Protein AF-A0A7X1IN08-F1 (afdb_monomer)

Solvent-accessible surface area (backbone atoms only — not comparable to full-atom values): 3768 Å² total; per-residue (Å²): 131,88,81,76,54,75,70,60,56,58,54,47,54,51,49,51,46,34,70,78,52,35,74,46,74,47,76,46,96,90,69,49,76,42,49,26,41,42,44,80,58,88,97,44,76,44,76,42,77,54,61,96,85,63,81,75,85,130

Foldseek 3Di:
DDPPDPVNVVQVVVQVVCVVPQWDWDQDPVRDIFIWGWDDDPSDIDTHTDDPPPDDDD

Sequence (58 aa):
MAETEPGHAESEELRQLVRDDPWFTLRTADGSSVAVEVEPSGDVLKLREVVDGAGAPR

Radius of gyration: 14.2 Å; Cα contacts (8 Å, |Δi|>4): 61; chains: 1; bounding box: 26×31×40 Å

pLDDT: mean 77.47, std 16.39, range [41.19, 92.88]

Nearest PDB structures (foldseek):
  2kr7-assembly1_A  TM=5.995E-01  e=1.483E+00  Helicobacter pylori
  1px2-assembly1_A-2  TM=5.155E-01  e=1.916E+00  Rattus norvegicus
  3bx8-assembly3_C  TM=4.915E-01  e=1.581E+00  unclassified
  1px2-assembly1_B-2  TM=4.483E-01  e=1.797E+00  Rattus norvegicus
  5n47-assembly3_E  TM=3.891E-01  e=2.323E+00  Homo sapiens

Mean predicted aligned error: 9.56 Å

Structure (mmCIF, N/CA/C/O backbone):
data_AF-A0A7X1IN08-F1
#
_entry.id   AF-A0A7X1IN08-F1
#
loop_
_atom_site.group_PDB
_atom_site.id
_atom_site.type_symbol
_atom_site.label_atom_id
_atom_site.label_alt_id
_atom_site.label_comp_id
_atom_site.label_asym_id
_atom_site.label_entity_id
_atom_site.label_seq_id
_atom_site.pdbx_PDB_ins_code
_atom_site.Cartn_x
_atom_site.Cartn_y
_atom_site.Cartn_z
_atom_site.occupancy
_atom_site.B_iso_or_equiv
_atom_site.auth_seq_id
_atom_site.auth_comp_id
_atom_site.auth_asym_id
_atom_site.auth_atom_id
_atom_site.pdbx_PDB_model_num
ATOM 1 N N . MET A 1 1 ? -6.658 18.397 29.119 1.00 41.19 1 MET A N 1
ATOM 2 C CA . MET A 1 1 ? -6.535 18.784 27.700 1.00 41.19 1 MET A CA 1
ATOM 3 C C . MET A 1 1 ? -5.621 17.733 27.104 1.00 41.19 1 MET A C 1
ATOM 5 O O . MET A 1 1 ? -4.508 17.628 27.595 1.00 41.19 1 MET A O 1
ATOM 9 N N . ALA A 1 2 ? -6.120 16.851 26.237 1.00 46.81 2 ALA A N 1
ATOM 10 C CA . ALA A 1 2 ? -5.276 15.824 25.631 1.00 46.81 2 ALA A CA 1
ATOM 11 C C . ALA A 1 2 ? -4.372 16.512 24.603 1.00 46.81 2 ALA A C 1
ATOM 13 O O . ALA A 1 2 ? -4.868 17.132 23.666 1.00 46.81 2 ALA A O 1
ATOM 14 N N . GLU A 1 3 ? -3.068 16.487 24.848 1.00 44.44 3 GLU A N 1
ATOM 15 C CA . GLU A 1 3 ? -2.050 16.959 23.918 1.00 44.44 3 GLU A CA 1
ATOM 16 C C . GLU A 1 3 ? -1.907 15.879 22.843 1.00 44.44 3 GLU A C 1
ATOM 18 O O . GLU A 1 3 ? -1.241 14.869 23.051 1.00 44.44 3 GLU A O 1
ATOM 23 N N . THR A 1 4 ? -2.620 16.024 21.726 1.00 51.50 4 THR A N 1
ATOM 24 C CA . THR A 1 4 ? -2.452 15.128 20.580 1.00 51.50 4 THR A CA 1
ATOM 25 C C . THR A 1 4 ? -1.099 15.443 19.955 1.00 51.50 4 THR A C 1
ATOM 27 O O . THR A 1 4 ? -0.925 16.489 19.329 1.00 51.50 4 THR A O 1
ATOM 30 N N . GLU A 1 5 ? -0.113 14.579 20.184 1.00 56.06 5 GLU A N 1
ATOM 31 C CA . GLU A 1 5 ? 1.195 14.685 19.545 1.00 56.06 5 GLU A CA 1
ATOM 32 C C . GLU A 1 5 ? 1.001 14.719 18.015 1.00 56.06 5 GLU A C 1
ATOM 34 O O . GLU A 1 5 ? 0.267 13.879 17.485 1.00 56.06 5 GLU A O 1
ATOM 39 N N . PRO A 1 6 ? 1.6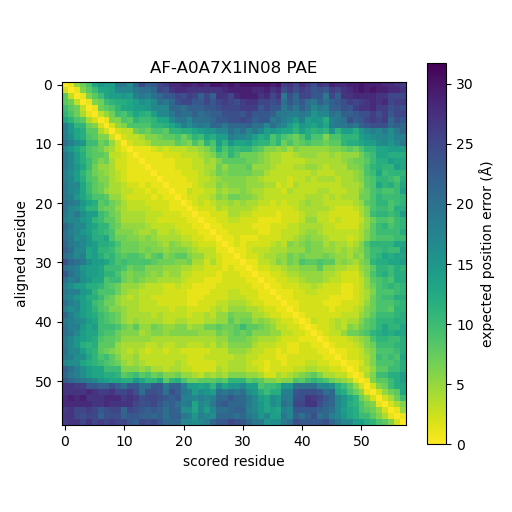15 15.667 17.282 1.00 54.72 6 PRO A N 1
ATOM 40 C CA . PRO A 1 6 ? 1.315 15.897 15.865 1.00 54.72 6 PRO A CA 1
ATOM 41 C C . PRO A 1 6 ? 1.518 14.649 14.988 1.00 54.72 6 PRO A C 1
ATOM 43 O O . PRO A 1 6 ? 0.715 14.396 14.096 1.00 54.72 6 PRO A O 1
ATOM 46 N N . GLY A 1 7 ? 2.485 13.787 15.322 1.00 56.00 7 GLY A N 1
ATOM 47 C CA . GLY A 1 7 ? 2.712 12.532 14.595 1.00 56.00 7 GLY A CA 1
ATOM 48 C C . GLY A 1 7 ? 1.651 11.444 14.822 1.00 56.00 7 GLY A C 1
ATOM 49 O O . GLY A 1 7 ? 1.559 10.504 14.029 1.00 56.00 7 GLY A O 1
ATOM 50 N N . HIS A 1 8 ? 0.839 11.547 15.879 1.00 55.59 8 HIS A N 1
ATOM 51 C CA . HIS A 1 8 ? -0.173 10.539 16.198 1.00 55.59 8 HIS A CA 1
ATOM 52 C C . HIS A 1 8 ? -1.435 10.699 15.335 1.00 55.59 8 HIS A C 1
ATOM 54 O O . HIS A 1 8 ? -2.027 9.694 14.941 1.00 55.59 8 HIS A O 1
ATOM 60 N N . ALA A 1 9 ? -1.806 11.940 15.000 1.00 60.69 9 ALA A N 1
ATOM 61 C CA . ALA A 1 9 ? -2.954 12.242 14.144 1.00 60.69 9 ALA A CA 1
ATOM 62 C C . ALA A 1 9 ? -2.682 11.874 12.675 1.00 60.69 9 ALA A C 1
ATOM 64 O O . ALA A 1 9 ? -3.461 11.134 12.078 1.00 60.69 9 ALA A O 1
ATOM 65 N N . GLU A 1 10 ? -1.521 12.271 12.139 1.00 64.38 10 GLU A N 1
ATOM 66 C CA . GLU A 1 10 ? -1.116 11.956 10.758 1.00 64.38 10 GLU A CA 1
ATOM 67 C C . GLU A 1 10 ? -1.038 10.436 10.520 1.00 64.38 10 GLU A C 1
ATOM 69 O O . GLU A 1 10 ? -1.437 9.923 9.472 1.00 64.38 10 GLU A O 1
ATOM 74 N N . SER A 1 11 ? -0.580 9.686 11.529 1.00 73.31 11 SER A N 1
ATOM 75 C CA . SER A 1 11 ? -0.533 8.220 11.486 1.00 73.31 11 SER A CA 1
ATOM 76 C C . SER A 1 11 ? -1.925 7.581 11.473 1.00 73.31 11 SER A C 1
ATOM 78 O O . SER A 1 11 ? -2.105 6.516 10.882 1.00 73.31 11 SER A O 1
ATOM 80 N N . GLU A 1 12 ? -2.914 8.194 12.123 1.00 78.50 12 GLU A N 1
ATOM 81 C CA . GLU A 1 12 ? -4.286 7.685 12.175 1.00 78.50 12 GLU A CA 1
ATOM 82 C C . GLU A 1 12 ? -5.048 7.968 10.875 1.00 78.50 12 GLU A C 1
ATOM 84 O O . GLU A 1 12 ? -5.726 7.078 10.361 1.00 78.50 12 GLU A O 1
ATOM 89 N N . GLU A 1 13 ? -4.849 9.145 10.279 1.00 82.88 13 GLU A N 1
ATOM 90 C CA . GLU A 1 13 ? -5.392 9.495 8.960 1.00 82.88 13 GLU A CA 1
ATOM 91 C C . GLU A 1 13 ? -4.871 8.556 7.865 1.00 82.88 13 GLU A C 1
ATOM 93 O O . GLU A 1 13 ? -5.651 8.039 7.064 1.00 82.88 13 GLU A O 1
ATOM 98 N N . LEU A 1 14 ? -3.568 8.252 7.873 1.00 81.88 14 LEU A N 1
ATOM 99 C CA . LEU A 1 14 ? -2.973 7.283 6.950 1.00 81.88 14 LEU A CA 1
ATOM 100 C C . LEU A 1 14 ? -3.548 5.876 7.146 1.00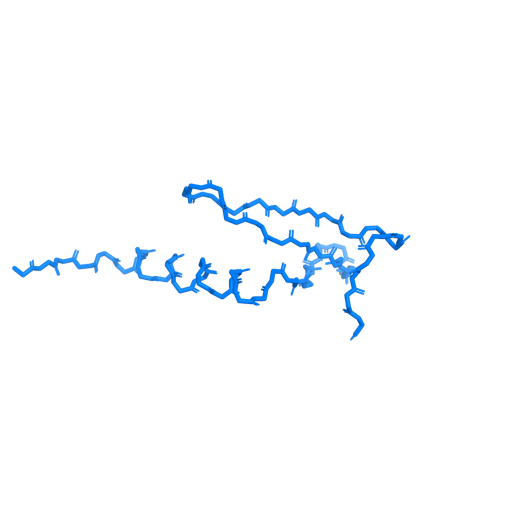 81.88 14 LEU A C 1
ATOM 102 O O . LEU A 1 14 ? -3.858 5.194 6.172 1.00 81.88 14 LEU A O 1
ATOM 106 N N . ARG A 1 15 ? -3.738 5.434 8.396 1.00 82.69 15 ARG A N 1
ATOM 107 C CA . ARG A 1 15 ? -4.373 4.136 8.685 1.00 82.69 15 ARG A CA 1
ATOM 108 C C . ARG A 1 15 ? -5.820 4.099 8.200 1.00 82.69 15 ARG A C 1
ATOM 110 O O . ARG A 1 15 ? -6.255 3.056 7.718 1.00 82.69 15 ARG A O 1
ATOM 117 N N . GLN A 1 16 ? -6.559 5.199 8.337 1.00 85.94 16 GLN A N 1
ATOM 118 C CA . GLN A 1 16 ? -7.936 5.299 7.860 1.00 85.94 16 GLN A CA 1
ATOM 119 C C . GLN A 1 16 ? -7.992 5.259 6.329 1.00 85.94 16 GLN A C 1
ATOM 121 O O . GLN A 1 16 ? -8.796 4.509 5.785 1.00 85.94 16 GLN A O 1
ATOM 126 N N . LEU A 1 17 ? -7.097 5.983 5.651 1.00 86.88 17 LEU A N 1
ATOM 127 C CA . LEU A 1 17 ? -6.979 5.971 4.194 1.00 86.88 17 LEU A CA 1
ATOM 128 C C . LEU A 1 17 ? -6.687 4.562 3.670 1.00 86.88 17 LEU A C 1
ATOM 130 O O . LEU A 1 17 ? -7.398 4.084 2.799 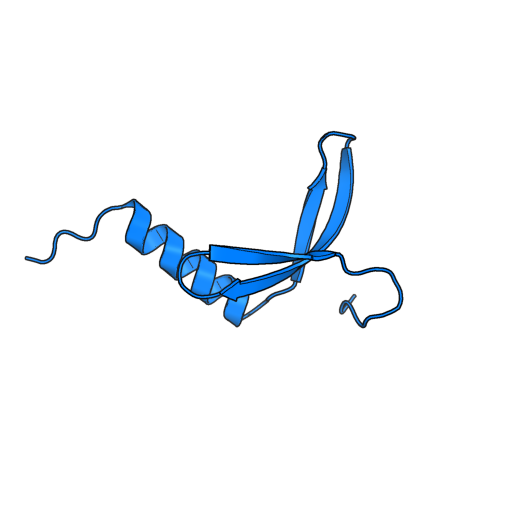1.00 86.88 17 LEU A O 1
ATOM 134 N N . VAL A 1 18 ? -5.702 3.874 4.254 1.00 88.19 18 VAL A N 1
ATOM 135 C CA . VAL A 1 18 ? -5.331 2.501 3.868 1.00 88.19 18 VAL A CA 1
ATOM 136 C C . VAL A 1 18 ? -6.479 1.506 4.094 1.00 88.19 18 VAL A C 1
ATOM 138 O O . VAL A 1 18 ? -6.596 0.522 3.371 1.00 88.19 18 VAL A O 1
ATOM 141 N N . ARG A 1 19 ? -7.334 1.726 5.103 1.00 85.56 19 ARG A N 1
ATOM 142 C CA . ARG A 1 19 ? -8.520 0.881 5.334 1.00 85.56 19 ARG A CA 1
ATOM 143 C C . ARG A 1 19 ? -9.614 1.095 4.290 1.00 85.56 19 ARG A C 1
ATOM 145 O O . ARG A 1 19 ? -10.334 0.142 4.006 1.00 85.56 19 ARG A O 1
ATOM 152 N N . ASP A 1 20 ? -9.765 2.318 3.789 1.00 88.00 20 ASP A N 1
ATOM 153 C CA . ASP A 1 20 ? -10.754 2.667 2.762 1.00 88.00 20 ASP A CA 1
ATOM 154 C C . ASP A 1 20 ? -10.276 2.236 1.367 1.00 88.00 20 ASP A C 1
ATOM 156 O O . ASP A 1 20 ? -11.033 1.629 0.610 1.00 88.00 20 ASP A O 1
ATOM 160 N N . ASP A 1 21 ? -8.998 2.485 1.067 1.00 89.19 21 ASP A N 1
ATOM 161 C CA . ASP A 1 21 ? -8.334 2.114 -0.178 1.00 89.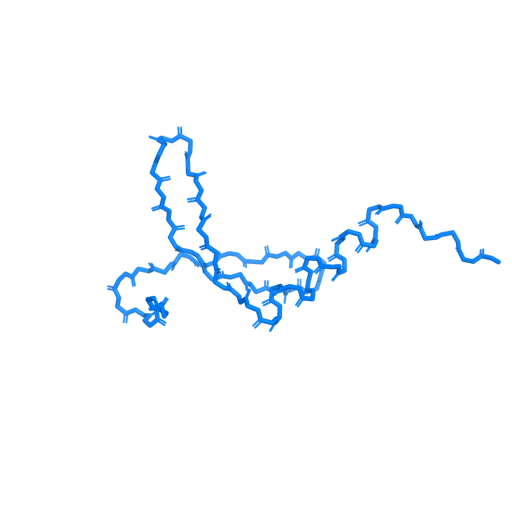19 21 ASP A CA 1
ATOM 162 C C . ASP A 1 21 ? -6.908 1.595 0.100 1.00 89.19 21 ASP A C 1
ATOM 164 O O . ASP A 1 21 ? -5.995 2.381 0.368 1.00 89.19 21 ASP A O 1
ATOM 168 N N . PRO A 1 22 ? -6.683 0.267 0.071 1.00 90.00 22 PRO A N 1
ATOM 169 C CA . PRO A 1 22 ? -5.382 -0.317 0.389 1.00 90.00 22 PRO A CA 1
ATOM 170 C C . PRO A 1 22 ? -4.405 -0.301 -0.795 1.00 90.00 22 PRO A C 1
ATOM 172 O O . PRO A 1 22 ? -3.277 -0.768 -0.646 1.00 90.00 22 PRO A O 1
ATOM 175 N N . TRP A 1 23 ? -4.796 0.192 -1.974 1.00 89.38 23 TRP A N 1
ATOM 176 C CA . TRP A 1 23 ? -4.000 0.086 -3.199 1.00 89.38 23 TRP A CA 1
ATOM 177 C C . TRP A 1 23 ? -3.196 1.358 -3.466 1.00 89.38 23 TRP A C 1
ATOM 179 O O . TRP A 1 23 ? -3.738 2.426 -3.722 1.00 89.38 23 TRP A O 1
ATOM 189 N N . PHE A 1 24 ? -1.869 1.239 -3.471 1.00 88.94 24 PHE A N 1
ATOM 190 C CA . PHE A 1 24 ? -0.961 2.362 -3.687 1.00 88.94 24 PHE A CA 1
ATOM 191 C C . PHE A 1 24 ? 0.052 2.053 -4.785 1.00 88.94 24 PHE A C 1
ATOM 193 O O . PHE A 1 24 ? 0.372 0.905 -5.079 1.00 88.94 24 PHE A O 1
ATOM 200 N N . THR A 1 25 ? 0.605 3.104 -5.385 1.00 91.38 25 THR A N 1
ATOM 201 C CA . THR A 1 25 ? 1.754 2.989 -6.290 1.00 91.38 25 THR A CA 1
ATOM 202 C C . THR A 1 25 ? 2.988 3.560 -5.605 1.00 91.38 25 THR A C 1
ATOM 204 O O . THR A 1 25 ? 3.032 4.748 -5.286 1.00 91.38 25 THR A O 1
ATOM 207 N N . LEU A 1 26 ? 4.008 2.730 -5.392 1.00 90.00 26 LEU A N 1
ATOM 208 C CA . LEU A 1 26 ? 5.314 3.176 -4.919 1.00 90.00 26 LEU A CA 1
ATOM 209 C C . LEU A 1 26 ? 6.195 3.560 -6.095 1.00 90.00 26 LEU A C 1
ATOM 211 O O . LEU A 1 26 ? 6.326 2.807 -7.059 1.00 90.00 26 LEU A O 1
ATOM 215 N N . ARG A 1 27 ? 6.872 4.700 -5.970 1.00 91.94 27 ARG A N 1
ATOM 216 C CA . ARG A 1 27 ? 7.958 5.076 -6.870 1.00 91.94 27 ARG A CA 1
ATOM 217 C C . ARG A 1 27 ? 9.282 4.618 -6.277 1.00 91.94 27 ARG A C 1
ATOM 219 O O . ARG A 1 27 ? 9.665 5.064 -5.197 1.00 91.94 27 ARG A O 1
ATOM 226 N N . THR A 1 28 ? 9.974 3.735 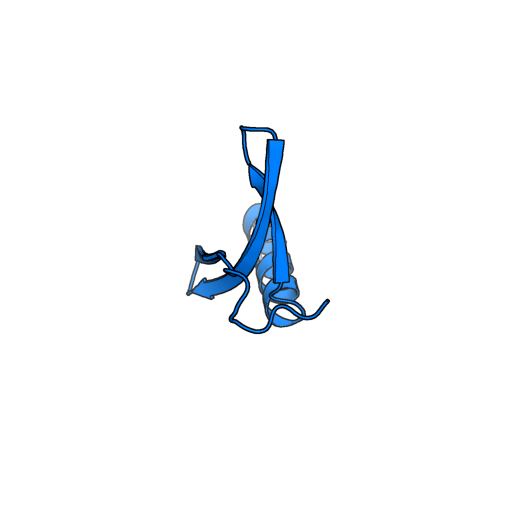-6.979 1.00 88.75 28 THR A N 1
ATOM 227 C CA . THR A 1 28 ? 11.262 3.197 -6.548 1.00 88.75 28 THR A CA 1
ATOM 228 C C . THR A 1 28 ? 12.405 4.143 -6.929 1.00 88.75 28 THR A C 1
ATOM 230 O O . THR A 1 28 ? 12.256 5.043 -7.762 1.00 88.75 28 THR A O 1
ATOM 233 N N . ALA A 1 29 ? 13.570 3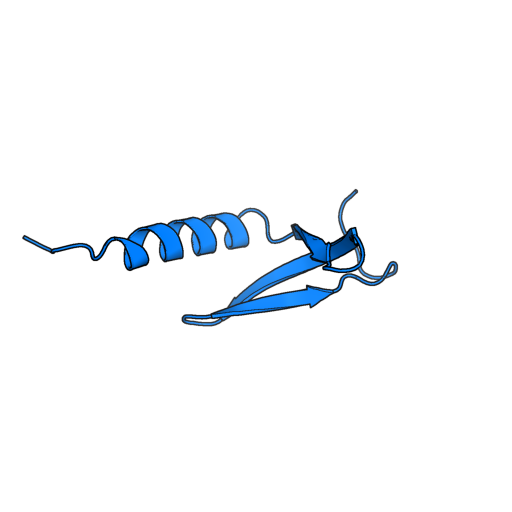.965 -6.299 1.00 92.88 29 ALA A N 1
ATOM 234 C CA . ALA A 1 29 ? 14.733 4.831 -6.512 1.00 92.88 29 ALA A CA 1
ATOM 235 C C . ALA A 1 29 ? 15.302 4.745 -7.942 1.00 92.88 29 ALA A C 1
ATOM 237 O O . ALA A 1 29 ? 15.873 5.715 -8.434 1.00 92.88 29 ALA A O 1
ATOM 238 N N . ASP A 1 30 ? 15.116 3.611 -8.621 1.00 91.94 30 ASP A N 1
ATOM 239 C CA . ASP A 1 30 ? 15.446 3.413 -10.037 1.00 91.94 30 ASP A CA 1
ATOM 240 C C . ASP A 1 30 ? 14.441 4.085 -10.992 1.00 91.94 30 ASP A C 1
ATOM 242 O O . ASP A 1 30 ? 14.628 4.068 -12.206 1.00 91.94 30 ASP A O 1
ATOM 246 N N . GLY A 1 31 ? 13.397 4.724 -10.456 1.00 91.88 31 GLY A N 1
ATOM 247 C CA . GLY A 1 31 ? 12.387 5.449 -11.222 1.00 91.88 31 GLY A CA 1
ATOM 248 C C . GLY A 1 31 ? 11.207 4.592 -11.674 1.00 91.88 31 GLY A C 1
ATOM 249 O O . GLY A 1 31 ? 10.268 5.145 -12.250 1.00 91.88 31 GLY A O 1
ATOM 250 N N . SER A 1 32 ? 11.223 3.289 -11.386 1.00 89.12 32 SER A N 1
ATOM 251 C CA . SER A 1 32 ? 10.102 2.388 -11.645 1.00 89.12 32 SER A CA 1
ATOM 252 C C . SER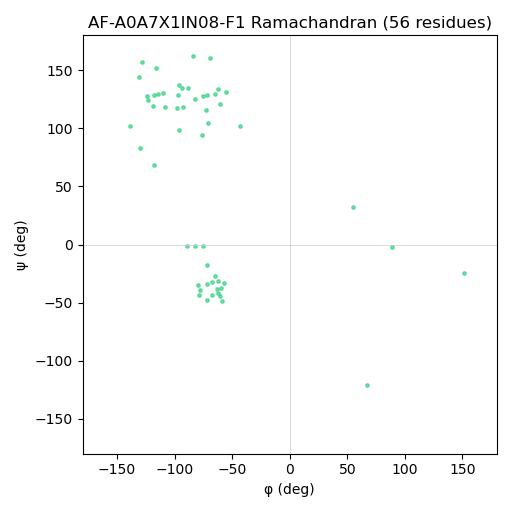 A 1 32 ? 8.915 2.684 -10.724 1.00 89.12 32 SER A C 1
ATOM 254 O O . SER A 1 32 ? 9.024 3.355 -9.694 1.00 89.12 32 SER A O 1
ATOM 256 N N . SER A 1 33 ? 7.739 2.221 -11.140 1.00 90.50 33 SER A N 1
ATOM 257 C CA . SER A 1 33 ? 6.506 2.303 -10.359 1.00 90.50 33 SER A CA 1
ATOM 258 C C . SER A 1 33 ? 6.010 0.895 -10.077 1.00 90.50 33 SER A C 1
ATOM 260 O O . SER A 1 33 ? 5.906 0.088 -10.997 1.00 90.50 33 SER A O 1
ATOM 262 N N . VAL A 1 34 ? 5.732 0.611 -8.809 1.00 90.19 34 VAL A N 1
ATOM 263 C CA . VAL A 1 34 ? 5.321 -0.707 -8.330 1.00 90.19 34 VAL A CA 1
ATOM 264 C C . VAL A 1 34 ? 3.976 -0.568 -7.634 1.00 90.19 34 VAL A C 1
ATOM 266 O O . VAL A 1 34 ? 3.837 0.232 -6.707 1.00 90.19 34 VAL A O 1
ATOM 269 N N . ALA A 1 35 ? 2.986 -1.334 -8.085 1.00 91.19 35 ALA A N 1
ATOM 270 C CA . ALA A 1 35 ? 1.712 -1.439 -7.390 1.00 91.19 35 ALA A CA 1
ATOM 271 C C . ALA A 1 35 ? 1.911 -2.242 -6.102 1.00 91.19 35 ALA A C 1
ATOM 273 O O . ALA A 1 35 ? 2.478 -3.338 -6.116 1.00 91.19 35 ALA A O 1
ATOM 274 N N . VAL A 1 36 ? 1.448 -1.694 -4.987 1.00 91.50 36 VAL A N 1
ATOM 275 C CA . VAL A 1 36 ? 1.493 -2.341 -3.682 1.00 91.50 36 VAL A CA 1
ATOM 276 C C . VAL A 1 36 ? 0.131 -2.270 -3.020 1.00 91.50 36 VAL A C 1
ATOM 278 O O . VAL A 1 36 ? -0.586 -1.280 -3.121 1.00 91.50 36 VAL A O 1
ATOM 281 N N . GLU A 1 37 ? -0.200 -3.322 -2.300 1.00 91.94 37 GLU A N 1
ATOM 282 C CA . GLU A 1 37 ? -1.271 -3.313 -1.323 1.00 91.94 37 GLU A CA 1
ATOM 283 C C . GLU A 1 37 ? -0.672 -2.998 0.048 1.00 91.94 37 GLU A C 1
ATOM 285 O O . GLU A 1 37 ? 0.369 -3.547 0.430 1.00 91.94 37 GLU A O 1
ATOM 290 N N . VAL A 1 38 ? -1.310 -2.101 0.785 1.00 91.44 38 VAL A N 1
ATOM 291 C CA . VAL A 1 38 ? -0.880 -1.664 2.107 1.00 91.44 38 VAL A CA 1
ATOM 292 C C . VAL A 1 38 ? -1.866 -2.195 3.141 1.00 91.44 38 VAL A C 1
ATOM 294 O O . VAL A 1 38 ? -3.073 -2.040 3.005 1.00 91.44 38 VAL A O 1
ATOM 297 N N . GLU A 1 39 ? -1.349 -2.817 4.197 1.00 90.25 39 GLU A N 1
ATOM 298 C CA . GLU A 1 39 ? -2.143 -3.348 5.305 1.00 90.25 39 GLU A CA 1
ATOM 299 C C . GLU A 1 39 ? -1.654 -2.750 6.636 1.00 90.25 39 GLU A C 1
ATOM 301 O O . GLU A 1 39 ? -0.458 -2.826 6.948 1.00 90.25 39 GLU A O 1
ATOM 306 N N . PRO A 1 40 ? -2.541 -2.177 7.468 1.00 87.69 40 PRO A N 1
ATOM 307 C CA . PRO A 1 40 ? -2.172 -1.723 8.798 1.00 87.69 40 PRO A CA 1
ATOM 308 C C . PRO A 1 40 ? -2.016 -2.917 9.747 1.00 87.69 40 PRO A C 1
ATOM 310 O O . PRO A 1 40 ? -2.924 -3.727 9.914 1.00 87.69 40 PRO A O 1
ATOM 313 N N . SER A 1 41 ? -0.876 -3.002 10.430 1.00 85.31 41 SER A N 1
ATOM 314 C CA . SER A 1 41 ? -0.540 -4.084 11.356 1.00 85.31 41 SER A CA 1
ATOM 315 C C . SER A 1 41 ? -0.054 -3.514 12.687 1.00 85.31 41 SER A C 1
ATOM 317 O O . SER A 1 41 ? 1.149 -3.427 12.939 1.00 85.31 41 SER A O 1
ATOM 319 N N . GLY A 1 42 ? -0.996 -3.158 13.562 1.00 83.25 42 GLY A N 1
ATOM 320 C CA . GLY A 1 42 ? -0.690 -2.450 14.806 1.00 83.25 42 GLY A CA 1
ATOM 321 C C . GLY A 1 42 ? -0.189 -1.044 14.491 1.00 83.25 42 GLY A C 1
ATOM 322 O O . GLY A 1 42 ? -0.890 -0.285 13.824 1.00 83.25 42 GLY A O 1
ATOM 323 N N . ASP A 1 43 ? 1.029 -0.725 14.926 1.00 82.25 43 ASP A N 1
ATOM 324 C CA . ASP A 1 43 ? 1.626 0.594 14.706 1.00 82.25 43 ASP A CA 1
ATOM 325 C C . ASP A 1 43 ? 2.425 0.744 13.409 1.00 82.25 43 ASP A C 1
ATOM 327 O O . ASP A 1 43 ? 2.908 1.833 13.107 1.00 82.25 43 ASP A O 1
ATOM 331 N N . VAL A 1 44 ? 2.535 -0.325 12.619 1.00 84.50 44 VAL A N 1
ATOM 332 C CA . VAL A 1 44 ? 3.275 -0.331 11.351 1.00 84.50 44 VAL A CA 1
ATOM 333 C C . VAL A 1 44 ? 2.353 -0.583 10.162 1.00 84.50 44 VAL A C 1
ATOM 335 O O . VAL A 1 44 ? 1.342 -1.275 10.278 1.00 84.50 44 VAL A O 1
ATOM 338 N N . LEU A 1 45 ? 2.728 -0.058 8.995 1.00 86.25 45 LEU A N 1
ATOM 339 C CA . LEU A 1 45 ? 2.113 -0.398 7.713 1.00 86.25 45 LEU A CA 1
ATOM 340 C C . LEU A 1 45 ? 2.962 -1.471 7.028 1.00 86.25 45 LEU A C 1
ATOM 342 O O . LEU A 1 45 ? 4.178 -1.321 6.896 1.00 86.25 45 LEU A O 1
ATOM 346 N N . LYS A 1 46 ? 2.329 -2.563 6.607 1.00 90.94 46 LYS A N 1
ATOM 347 C CA . LYS A 1 46 ? 2.950 -3.609 5.792 1.00 90.94 46 LYS A CA 1
ATOM 348 C C . LYS A 1 46 ? 2.624 -3.346 4.333 1.00 90.94 46 LYS A C 1
ATOM 350 O O . LYS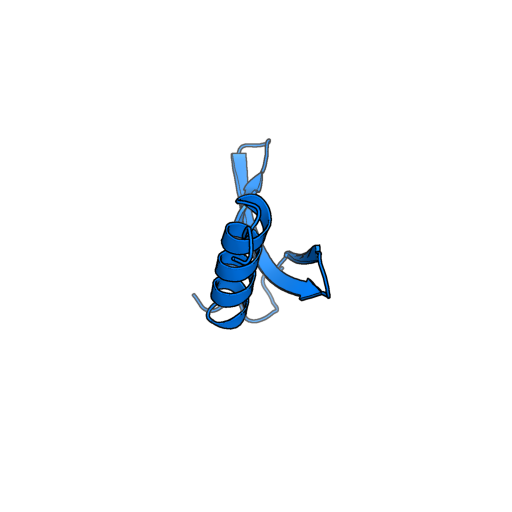 A 1 46 ? 1.488 -3.026 4.015 1.00 90.94 46 LYS A O 1
ATOM 355 N N . LEU A 1 47 ? 3.614 -3.499 3.463 1.00 91.00 47 LEU A N 1
ATOM 356 C CA . LEU A 1 47 ? 3.462 -3.305 2.027 1.00 91.00 47 LEU A CA 1
ATOM 357 C C . LEU A 1 47 ? 3.682 -4.648 1.331 1.00 91.00 47 LEU A C 1
ATOM 359 O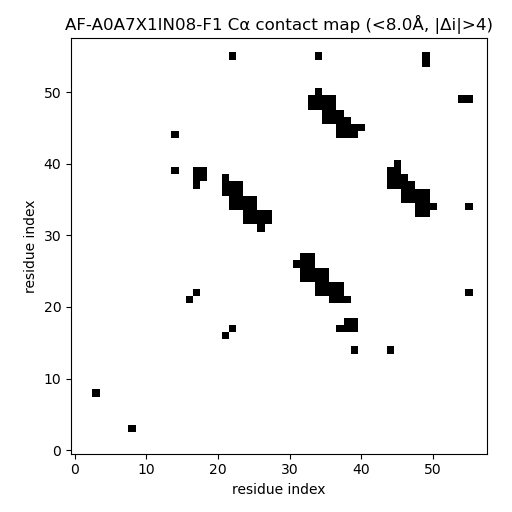 O . LEU A 1 47 ? 4.676 -5.328 1.595 1.00 91.00 47 LEU A O 1
ATOM 363 N N . ARG A 1 48 ? 2.753 -5.027 0.457 1.00 90.44 48 ARG A N 1
ATOM 364 C CA . ARG A 1 48 ? 2.811 -6.234 -0.365 1.00 90.44 48 ARG A CA 1
ATOM 365 C C . ARG A 1 48 ? 2.816 -5.830 -1.829 1.00 90.44 48 ARG A C 1
ATOM 367 O O . ARG A 1 48 ? 1.865 -5.220 -2.296 1.00 90.44 48 ARG A O 1
ATOM 374 N N . GLU A 1 49 ? 3.873 -6.179 -2.552 1.00 89.56 49 GLU A N 1
ATOM 375 C CA . GLU A 1 49 ? 3.921 -5.983 -4.001 1.00 89.56 49 GLU A CA 1
ATOM 376 C C . GLU A 1 49 ? 2.830 -6.799 -4.698 1.00 89.56 49 GLU A C 1
ATOM 378 O O . GLU A 1 49 ? 2.635 -7.984 -4.407 1.00 89.56 49 GLU A O 1
ATOM 383 N N . VAL A 1 50 ? 2.130 -6.153 -5.626 1.00 84.19 50 VAL A N 1
ATOM 384 C CA . VAL A 1 50 ? 1.098 -6.785 -6.437 1.00 84.19 50 VAL A CA 1
ATOM 385 C C . VAL A 1 50 ? 1.729 -7.202 -7.752 1.00 84.19 50 VAL A C 1
ATOM 387 O O . VAL A 1 50 ? 1.901 -6.403 -8.668 1.00 84.19 50 VAL A O 1
ATOM 390 N N . VAL A 1 51 ? 2.095 -8.476 -7.834 1.00 78.56 51 VAL A N 1
ATOM 391 C CA . VAL A 1 51 ? 2.616 -9.063 -9.067 1.00 78.56 51 VAL A CA 1
ATOM 392 C C . VAL A 1 51 ? 1.421 -9.440 -9.944 1.00 78.56 51 VAL A C 1
ATOM 394 O O . VAL A 1 51 ? 0.508 -10.130 -9.478 1.00 78.56 51 VAL A O 1
ATOM 397 N N . ASP A 1 52 ? 1.408 -8.944 -11.184 1.00 60.44 52 ASP A N 1
ATOM 398 C CA . ASP A 1 52 ? 0.351 -9.124 -12.190 1.00 60.44 52 ASP A CA 1
ATOM 399 C C . ASP A 1 52 ? -0.148 -10.585 -12.217 1.00 60.44 52 ASP A C 1
ATOM 401 O O . ASP A 1 52 ? 0.532 -11.504 -12.675 1.00 60.44 52 ASP A O 1
ATOM 405 N N . GLY A 1 53 ? -1.310 -10.815 -11.604 1.00 52.78 53 GLY A N 1
ATOM 406 C CA . GLY A 1 53 ? -1.821 -12.150 -11.272 1.00 52.78 53 GLY A CA 1
ATOM 407 C C . GLY A 1 53 ? -2.727 -12.166 -10.037 1.00 52.78 53 GLY A C 1
ATOM 408 O O . GLY A 1 53 ? -3.616 -13.011 -9.944 1.00 52.78 53 GLY A O 1
ATOM 409 N N . ALA A 1 54 ? -2.573 -11.194 -9.134 1.00 49.44 54 ALA A N 1
ATOM 410 C CA . ALA A 1 54 ? -3.408 -11.037 -7.942 1.00 49.44 54 ALA A CA 1
ATOM 411 C C . ALA A 1 54 ? -4.174 -9.701 -7.944 1.00 49.44 54 ALA A C 1
ATOM 413 O O . ALA A 1 54 ? -3.905 -8.820 -7.143 1.00 49.44 54 ALA A O 1
ATOM 414 N N . GLY A 1 55 ? -5.136 -9.554 -8.859 1.00 49.94 55 GLY A N 1
ATOM 415 C CA . GLY A 1 55 ? -6.330 -8.732 -8.623 1.00 49.94 55 GLY A CA 1
ATOM 416 C C . GLY A 1 55 ? -6.156 -7.267 -8.198 1.00 49.94 55 GLY A C 1
ATOM 417 O O . GLY A 1 55 ? -7.031 -6.786 -7.486 1.00 49.94 55 GLY A O 1
ATOM 418 N N . ALA A 1 56 ? -5.114 -6.550 -8.637 1.00 51.34 56 ALA A N 1
ATOM 419 C CA . ALA A 1 56 ? -5.131 -5.088 -8.550 1.00 51.34 56 ALA A CA 1
ATOM 420 C C . ALA A 1 56 ? -6.317 -4.563 -9.383 1.00 51.34 56 ALA A C 1
ATOM 422 O O . ALA A 1 56 ? -6.392 -4.869 -10.583 1.00 51.34 56 ALA A O 1
ATOM 423 N N . PRO A 1 57 ? -7.273 -3.821 -8.796 1.00 56.50 57 PRO A N 1
ATOM 424 C CA . PRO A 1 57 ? -8.263 -3.123 -9.591 1.00 56.50 57 PRO A CA 1
ATOM 425 C C . PRO A 1 57 ? -7.550 -2.046 -10.419 1.00 56.50 57 PRO A C 1
ATOM 427 O O . PRO A 1 57 ? -6.717 -1.292 -9.925 1.00 56.50 57 PRO A O 1
ATOM 430 N N . ARG A 1 58 ? -7.850 -2.082 -11.713 1.00 51.34 58 ARG A N 1
ATOM 431 C CA . ARG A 1 58 ? -7.384 -1.177 -12.765 1.00 51.34 58 ARG A CA 1
ATOM 432 C C . ARG A 1 58 ? -8.008 0.211 -12.660 1.00 51.34 58 ARG A C 1
ATOM 434 O O . ARG A 1 58 ? -9.200 0.272 -12.282 1.00 51.34 58 ARG A O 1
#

Secondary structure (DSSP, 8-state):
-----HHHHHHHHHHHHHHH--EEEEEPTTS-EEEEEEEEETTEEEEEE--TTS----